Protein AF-A0A4C1Y4I0-F1 (afdb_monomer_lite)

Organism: Eumeta variegata (NCBI:txid151549)

Foldseek 3Di:
DDCLPQDAPVNCVVVVCCVVPPVLVPLVVLLVVLVVQLVVCVVVVVVVVNVVSVVVNVVSVVVNVVSVVVVVVNCVSNCVPVDDD

Secondary structure (DSSP, 8-state):
--------HHHHHHHHHHIIIIIHHHHHHHHHHHHHHHHHHHHTT-HHHHHHHHHHHHHHHHHHHHHHHHHHHHHHHTTTTSS--

Radius of gyration: 18.53 Å; chains: 1; bounding box: 38×26×60 Å

Structure (mmCIF, N/CA/C/O backbone):
data_AF-A0A4C1Y4I0-F1
#
_entry.id   AF-A0A4C1Y4I0-F1
#
loop_
_atom_site.group_PDB
_atom_site.id
_atom_site.type_symbol
_atom_site.label_atom_id
_atom_site.label_alt_id
_atom_site.label_comp_id
_atom_site.label_asym_id
_atom_site.label_entity_id
_atom_site.label_seq_id
_atom_site.pdbx_PDB_ins_code
_atom_site.Cartn_x
_atom_site.Cartn_y
_atom_site.Cartn_z
_atom_site.occupancy
_atom_site.B_iso_or_equiv
_atom_site.auth_seq_id
_atom_site.auth_comp_id
_atom_site.auth_asym_id
_atom_site.auth_atom_id
_atom_site.pdbx_PDB_model_num
ATOM 1 N N . MET A 1 1 ? -6.028 -7.714 39.531 1.00 44.72 1 MET A N 1
ATOM 2 C CA . MET A 1 1 ? -7.151 -8.112 38.662 1.00 44.72 1 MET A CA 1
ATOM 3 C C . MET A 1 1 ? -8.288 -7.191 39.054 1.00 44.72 1 MET A C 1
ATOM 5 O O . MET A 1 1 ? -8.559 -7.136 40.241 1.00 44.72 1 MET A O 1
ATOM 9 N N . GLU A 1 2 ? -8.861 -6.319 38.240 1.00 48.66 2 GLU A N 1
ATOM 10 C CA . GLU A 1 2 ? -8.830 -6.035 36.808 1.00 48.66 2 GLU A CA 1
ATOM 11 C C . GLU A 1 2 ? -9.289 -4.570 36.666 1.00 48.66 2 GLU A C 1
ATOM 13 O O . GLU A 1 2 ? -10.219 -4.169 37.357 1.00 48.66 2 GLU A O 1
ATOM 18 N N . ASP A 1 3 ? -8.657 -3.786 35.794 1.00 43.66 3 ASP A N 1
ATOM 19 C CA . ASP A 1 3 ? -9.311 -2.651 35.125 1.00 43.66 3 ASP A CA 1
ATOM 20 C C . ASP A 1 3 ? -8.586 -2.441 33.789 1.00 43.66 3 ASP A C 1
ATOM 22 O O . ASP A 1 3 ? -7.846 -1.482 33.568 1.00 43.66 3 ASP A O 1
ATOM 26 N N . GLU A 1 4 ? -8.695 -3.447 32.914 1.00 51.41 4 GLU A N 1
ATOM 27 C CA . GLU A 1 4 ? -8.438 -3.264 31.483 1.00 51.41 4 GLU A CA 1
ATOM 28 C C . GLU A 1 4 ? -9.546 -2.338 30.975 1.00 51.41 4 GLU A C 1
ATOM 30 O O . GLU A 1 4 ? -10.617 -2.783 30.565 1.00 51.41 4 GLU A O 1
ATOM 35 N N . GLY A 1 5 ? -9.298 -1.035 31.129 1.00 51.44 5 GLY A N 1
ATOM 36 C CA . GLY A 1 5 ? -10.253 0.034 30.897 1.00 51.44 5 GLY A CA 1
ATOM 37 C C . GLY A 1 5 ? -10.946 -0.112 29.549 1.00 51.44 5 GLY A C 1
ATOM 38 O O . GLY A 1 5 ? -10.359 0.140 28.493 1.00 51.44 5 GLY A O 1
ATOM 39 N N . VAL A 1 6 ? -12.218 -0.502 29.605 1.00 54.62 6 VAL A N 1
ATOM 40 C CA . VAL A 1 6 ? -13.116 -0.535 28.454 1.00 54.62 6 VAL A CA 1
ATOM 41 C C . VAL A 1 6 ? -13.163 0.874 27.872 1.00 54.62 6 VAL A C 1
ATOM 43 O O . VAL A 1 6 ? -13.694 1.805 28.482 1.00 54.62 6 VAL A O 1
ATOM 46 N N . LEU A 1 7 ? -12.581 1.052 26.686 1.00 61.75 7 LEU A N 1
ATOM 47 C CA . LEU A 1 7 ? -12.653 2.324 25.977 1.00 61.75 7 LEU A CA 1
ATOM 48 C C . LEU A 1 7 ? -14.112 2.558 25.582 1.00 61.75 7 LEU A C 1
ATOM 50 O O . LEU A 1 7 ? -14.693 1.784 24.822 1.00 61.75 7 LEU A O 1
ATOM 54 N N . THR A 1 8 ? -14.719 3.624 26.101 1.00 60.75 8 THR A N 1
ATOM 55 C CA . THR A 1 8 ? -16.088 3.997 25.724 1.00 60.75 8 THR A CA 1
ATOM 56 C C . THR A 1 8 ? -16.156 4.297 24.224 1.00 60.75 8 THR A C 1
ATOM 58 O O . THR A 1 8 ? -15.281 4.979 23.703 1.00 60.75 8 THR A O 1
ATOM 61 N N . LEU A 1 9 ? -17.211 3.867 23.527 1.00 60.50 9 LEU A N 1
ATOM 62 C CA . LEU A 1 9 ? -17.389 4.089 22.079 1.00 60.50 9 LEU A CA 1
ATOM 63 C C . LEU A 1 9 ? -17.105 5.535 21.621 1.00 60.50 9 LEU A C 1
ATOM 65 O O . LEU A 1 9 ? -16.475 5.746 20.588 1.00 60.50 9 LEU A O 1
ATOM 69 N N . LYS A 1 10 ? -17.475 6.530 22.436 1.00 58.56 10 LYS A N 1
ATOM 70 C CA . LYS A 1 10 ? -17.253 7.959 22.155 1.00 58.56 10 LYS A CA 1
ATOM 71 C C . LYS A 1 10 ? -15.777 8.371 22.100 1.00 58.56 10 LYS A C 1
ATOM 73 O O . LYS A 1 10 ? -15.445 9.318 21.396 1.00 58.56 10 LYS A O 1
ATOM 78 N N . SER A 1 11 ? -14.877 7.694 22.820 1.00 62.59 11 SER A N 1
ATOM 79 C CA . SER A 1 11 ? -13.433 7.978 22.733 1.00 62.59 11 SER A CA 1
ATOM 80 C C . SER A 1 11 ? -12.781 7.329 21.509 1.00 62.59 11 SER A C 1
ATOM 82 O O . SER A 1 11 ? -11.681 7.712 21.116 1.00 62.59 11 SER A O 1
ATOM 84 N N . VAL A 1 12 ? -13.472 6.367 20.895 1.00 66.31 12 VAL A N 1
ATOM 85 C CA . VAL A 1 12 ? -12.986 5.534 19.792 1.00 66.31 12 VAL A CA 1
ATOM 86 C C . VAL A 1 12 ? -13.477 6.045 18.429 1.00 66.31 12 VAL A C 1
ATOM 88 O O . VAL A 1 12 ? -12.784 5.885 17.424 1.00 66.31 12 VAL A O 1
ATOM 91 N N . GLU A 1 13 ? -14.625 6.727 18.389 1.00 69.81 13 GLU A N 1
ATOM 92 C CA . GLU A 1 13 ? -15.219 7.335 17.185 1.00 69.81 13 GLU A CA 1
ATOM 93 C C . GLU A 1 13 ? -14.253 8.204 16.354 1.00 69.81 13 GLU A C 1
ATOM 95 O O . GLU A 1 13 ? -14.171 7.980 15.145 1.00 69.81 13 GLU A O 1
ATOM 100 N N . PRO 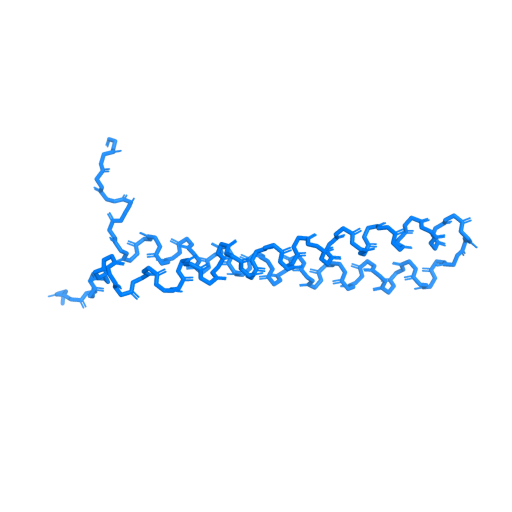A 1 14 ? -13.460 9.133 16.931 1.00 69.94 14 PRO A N 1
ATOM 101 C CA . PRO A 1 14 ? -12.554 9.971 16.140 1.00 69.94 14 PRO A CA 1
ATOM 102 C C . PRO A 1 14 ? -11.426 9.168 15.484 1.00 69.94 14 PRO A C 1
ATOM 104 O O . PRO A 1 14 ? -10.957 9.513 14.398 1.00 69.94 14 PRO A O 1
ATOM 107 N N . ALA A 1 15 ? -10.979 8.095 16.142 1.00 67.19 15 ALA A N 1
ATOM 108 C CA . ALA A 1 15 ? -9.986 7.189 15.584 1.00 67.19 15 ALA A CA 1
ATOM 109 C C . ALA A 1 15 ? -10.598 6.384 14.429 1.00 67.19 15 ALA A C 1
ATOM 111 O O . ALA A 1 15 ? -10.026 6.356 13.343 1.00 67.19 15 ALA A O 1
ATOM 112 N N . LEU A 1 16 ? -11.792 5.810 14.624 1.00 72.25 16 LEU A N 1
ATOM 113 C CA . LEU A 1 16 ? -12.520 5.062 13.591 1.00 72.25 16 LEU A CA 1
ATOM 114 C C . LEU A 1 16 ? -12.842 5.913 12.354 1.00 72.25 16 LEU A C 1
ATOM 116 O O . LEU A 1 16 ? -12.662 5.438 11.233 1.00 72.25 16 LEU A O 1
ATOM 120 N N . ALA A 1 17 ? -13.264 7.165 12.545 1.00 74.12 17 ALA A N 1
ATOM 121 C CA . ALA A 1 17 ? -13.528 8.097 11.450 1.00 74.12 17 ALA A CA 1
ATOM 122 C C . ALA A 1 17 ? -12.263 8.342 10.614 1.00 74.12 17 ALA A C 1
ATOM 124 O O . ALA A 1 17 ? -12.272 8.135 9.405 1.00 74.12 17 ALA A O 1
ATOM 125 N N . ARG A 1 18 ? -11.130 8.643 11.265 1.00 73.00 18 ARG A N 1
ATOM 126 C CA . ARG A 1 18 ? -9.831 8.817 10.588 1.00 73.00 18 ARG A CA 1
ATOM 127 C C . ARG A 1 18 ? -9.380 7.577 9.816 1.00 73.00 18 ARG A C 1
ATOM 129 O O . ARG A 1 18 ? -8.786 7.695 8.744 1.00 73.00 18 ARG A O 1
ATOM 136 N N . PHE A 1 19 ? -9.651 6.385 10.346 1.00 74.69 19 PHE A N 1
ATOM 137 C CA . PHE A 1 19 ? -9.322 5.141 9.654 1.00 74.69 19 PHE A CA 1
ATOM 138 C C . PHE A 1 19 ? -10.154 4.944 8.383 1.00 74.69 19 PHE A C 1
ATOM 140 O O . PHE A 1 19 ? -9.593 4.602 7.339 1.00 74.69 19 PHE A O 1
ATOM 147 N N . ASN A 1 20 ? -11.464 5.175 8.469 1.00 76.50 20 ASN A N 1
ATOM 148 C CA . ASN A 1 20 ? -12.398 4.944 7.369 1.00 76.50 20 ASN A CA 1
ATOM 149 C C . ASN A 1 20 ? -12.329 6.021 6.283 1.00 76.50 20 ASN A C 1
ATOM 151 O O . ASN A 1 20 ? -12.413 5.692 5.101 1.00 76.50 20 ASN A O 1
ATOM 155 N N . GLU A 1 21 ? -12.192 7.287 6.672 1.00 77.19 21 GLU A N 1
ATOM 156 C CA . GLU A 1 21 ? -12.260 8.421 5.747 1.00 77.19 21 GLU A CA 1
ATOM 157 C C . GLU A 1 21 ? -10.931 8.642 5.019 1.00 77.19 21 GLU A C 1
ATOM 159 O O . GLU A 1 21 ? -10.927 8.863 3.807 1.00 77.19 21 GLU A O 1
ATOM 164 N N . ASP A 1 22 ? -9.803 8.482 5.719 1.00 78.56 22 ASP A N 1
ATOM 165 C CA . ASP A 1 22 ? -8.500 8.889 5.190 1.00 78.56 22 ASP A CA 1
ATOM 166 C C . ASP A 1 22 ? -7.524 7.721 5.045 1.00 78.56 22 ASP A C 1
ATOM 168 O O . ASP A 1 22 ? -7.006 7.452 3.955 1.00 78.56 22 ASP A O 1
ATOM 172 N N . ALA A 1 23 ? -7.252 7.001 6.135 1.00 82.38 23 ALA A N 1
ATOM 173 C CA . ALA A 1 23 ? -6.081 6.135 6.185 1.00 82.38 23 ALA A CA 1
ATOM 174 C C . ALA A 1 23 ? -6.227 4.861 5.333 1.00 82.38 23 ALA A C 1
ATOM 176 O O . ALA A 1 23 ? -5.329 4.555 4.543 1.00 82.38 23 ALA A O 1
ATOM 177 N N . VAL A 1 24 ? -7.345 4.129 5.431 1.00 86.75 24 VAL A N 1
ATOM 178 C CA . VAL A 1 24 ? -7.580 2.933 4.596 1.00 86.75 24 VAL A CA 1
ATOM 179 C C . VAL A 1 24 ? -7.689 3.306 3.109 1.00 86.75 24 VAL A C 1
ATOM 181 O O . VAL A 1 24 ? -6.956 2.715 2.303 1.00 86.75 24 VAL A O 1
ATOM 184 N N . PRO A 1 25 ? -8.514 4.297 2.701 1.00 91.19 25 PRO A N 1
ATOM 185 C CA . PRO A 1 25 ? -8.616 4.688 1.294 1.00 91.19 25 PRO A CA 1
ATOM 186 C C . PRO A 1 25 ? -7.283 5.140 0.689 1.00 91.19 25 PRO A C 1
ATOM 188 O O . PRO A 1 25 ? -7.004 4.831 -0.474 1.00 91.19 25 PRO A O 1
ATOM 191 N N . HIS A 1 26 ? -6.439 5.830 1.463 1.00 91.00 26 HIS A N 1
ATOM 192 C CA . HIS A 1 26 ? -5.114 6.257 1.020 1.00 91.00 26 HIS A CA 1
ATOM 193 C C . HIS A 1 26 ? -4.210 5.068 0.660 1.00 91.00 26 HIS A C 1
ATOM 195 O O . HIS A 1 26 ? -3.690 5.007 -0.457 1.00 91.00 26 HIS A O 1
ATOM 201 N N . HIS A 1 27 ? -4.071 4.083 1.552 1.00 92.38 27 HIS A N 1
ATOM 202 C CA . HIS A 1 27 ? -3.220 2.914 1.297 1.00 92.38 27 HIS A CA 1
ATOM 203 C C . HIS A 1 27 ? -3.758 2.053 0.146 1.00 92.38 27 HIS A C 1
ATOM 205 O O . HIS A 1 27 ? -2.986 1.591 -0.693 1.00 92.38 27 HIS A O 1
ATOM 211 N N . VAL A 1 28 ? -5.082 1.888 0.037 1.00 93.56 28 VAL A N 1
ATOM 212 C CA . VAL A 1 28 ? -5.699 1.178 -1.097 1.00 93.56 28 VAL A CA 1
ATOM 213 C C . VAL A 1 28 ? -5.426 1.901 -2.419 1.00 93.56 28 VAL A C 1
ATOM 215 O O . VAL A 1 28 ? -5.128 1.255 -3.426 1.00 93.56 28 VAL A O 1
ATOM 218 N N . ARG A 1 29 ? -5.488 3.238 -2.437 1.00 96.00 29 ARG A N 1
ATOM 219 C CA . ARG A 1 29 ? -5.137 4.036 -3.620 1.00 96.00 29 ARG A CA 1
ATOM 220 C C . ARG A 1 29 ? -3.675 3.829 -4.017 1.00 96.00 29 ARG A C 1
ATOM 222 O O . ARG A 1 29 ? -3.412 3.588 -5.192 1.00 96.00 29 ARG A O 1
ATOM 229 N N . LEU A 1 30 ? -2.748 3.869 -3.060 1.00 96.06 30 LEU A N 1
ATOM 230 C CA . LEU A 1 30 ? -1.327 3.617 -3.318 1.00 96.06 30 LEU A CA 1
ATOM 231 C C . LEU A 1 30 ? -1.085 2.214 -3.887 1.00 96.06 30 LEU A C 1
ATOM 233 O O . LEU A 1 30 ? -0.351 2.070 -4.860 1.00 96.06 30 LEU A O 1
ATOM 237 N N . LEU A 1 31 ? -1.749 1.185 -3.355 1.00 97.00 31 LEU A N 1
ATOM 238 C CA . LEU A 1 31 ? -1.640 -0.179 -3.888 1.00 97.00 31 LEU A CA 1
ATOM 239 C C . LEU A 1 31 ? -2.116 -0.279 -5.343 1.00 97.00 31 LEU A C 1
ATOM 241 O O . LEU A 1 31 ? -1.471 -0.952 -6.147 1.00 97.00 31 LEU A O 1
ATOM 245 N N . LYS A 1 32 ? -3.202 0.417 -5.706 1.00 97.31 32 LYS A N 1
ATOM 246 C CA . LYS A 1 32 ? -3.670 0.484 -7.102 1.00 97.31 32 LYS A CA 1
ATOM 247 C C . LYS A 1 32 ? -2.643 1.152 -8.018 1.00 97.31 32 LYS A C 1
ATOM 249 O O . LYS A 1 32 ? -2.428 0.668 -9.126 1.00 97.31 32 LYS A O 1
ATOM 254 N N . ILE A 1 33 ? -1.998 2.221 -7.549 1.00 97.75 33 ILE A N 1
ATOM 255 C CA . ILE A 1 33 ? -0.941 2.922 -8.293 1.00 97.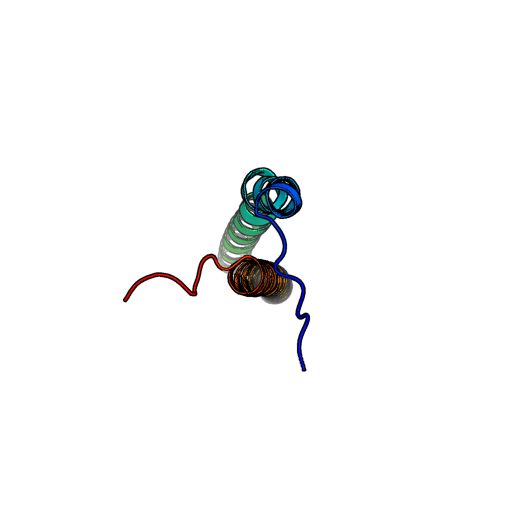75 33 ILE A CA 1
ATOM 256 C C . ILE A 1 33 ? 0.261 1.995 -8.511 1.00 97.75 33 ILE A C 1
ATOM 258 O O . ILE A 1 33 ? 0.676 1.799 -9.649 1.00 97.75 33 ILE A O 1
ATOM 262 N N . HIS A 1 34 ? 0.771 1.356 -7.455 1.00 97.44 34 HIS A N 1
ATOM 263 C CA . HIS A 1 34 ? 1.894 0.422 -7.581 1.00 97.44 34 HIS A CA 1
ATOM 264 C C . HIS A 1 34 ? 1.571 -0.752 -8.512 1.00 97.44 34 HIS A C 1
ATOM 266 O O . HIS A 1 34 ? 2.409 -1.147 -9.317 1.00 97.44 34 HIS A O 1
ATOM 272 N N . HIS A 1 35 ? 0.349 -1.293 -8.453 1.00 97.38 35 HIS A N 1
ATOM 273 C CA . HIS A 1 35 ? -0.093 -2.336 -9.380 1.00 97.38 35 HIS A CA 1
ATOM 274 C C . HIS A 1 35 ? -0.046 -1.869 -10.843 1.00 97.38 35 HIS A C 1
ATOM 276 O O . HIS A 1 35 ? 0.442 -2.600 -11.705 1.00 97.38 35 HIS A O 1
ATOM 282 N N . GLN A 1 36 ? -0.512 -0.648 -11.119 1.00 98.12 36 GLN A N 1
ATOM 283 C CA . GLN A 1 36 ? -0.462 -0.068 -12.459 1.00 98.12 36 GLN A CA 1
ATOM 284 C C . GLN A 1 36 ? 0.985 0.105 -12.945 1.00 98.12 36 GLN A C 1
ATOM 286 O O . GLN A 1 36 ? 1.312 -0.351 -14.037 1.00 98.12 36 GLN A O 1
ATOM 291 N N . HIS A 1 37 ? 1.876 0.658 -12.118 1.00 97.69 37 HIS A N 1
ATOM 292 C CA . HIS A 1 37 ? 3.287 0.827 -12.481 1.00 97.69 37 HIS A CA 1
ATOM 293 C C . HIS A 1 37 ? 4.008 -0.507 -12.709 1.00 97.69 37 HIS A C 1
ATOM 295 O O . HIS A 1 37 ? 4.796 -0.631 -13.643 1.00 97.69 37 HIS A O 1
ATOM 301 N N . ILE A 1 38 ? 3.731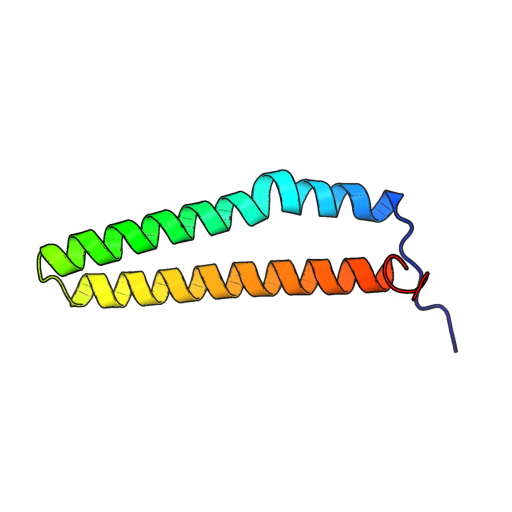 -1.531 -11.891 1.00 97.81 38 ILE A N 1
ATOM 302 C CA . ILE A 1 38 ? 4.287 -2.878 -12.094 1.00 97.81 38 ILE A CA 1
ATOM 303 C C . ILE A 1 38 ? 3.906 -3.396 -13.478 1.00 97.81 38 ILE A C 1
ATOM 305 O O . ILE A 1 38 ? 4.759 -3.949 -14.170 1.00 97.81 38 ILE A O 1
ATOM 309 N N . ARG A 1 39 ? 2.648 -3.211 -13.887 1.00 98.06 39 ARG A N 1
ATOM 310 C CA . ARG A 1 39 ? 2.178 -3.623 -15.208 1.00 98.06 39 ARG A CA 1
ATOM 311 C C . ARG A 1 39 ? 2.898 -2.857 -16.317 1.00 98.06 39 ARG A C 1
ATOM 313 O O . ARG A 1 39 ? 3.482 -3.493 -17.187 1.00 98.06 39 ARG A O 1
ATOM 320 N N . GLU A 1 40 ? 2.922 -1.530 -16.244 1.00 98.00 40 GLU A N 1
ATOM 321 C CA . GLU A 1 40 ? 3.561 -0.670 -17.250 1.00 98.00 40 GLU A CA 1
ATOM 322 C C . GLU A 1 40 ? 5.061 -0.969 -17.405 1.00 98.00 40 GLU A C 1
ATOM 324 O O . GLU A 1 40 ? 5.560 -1.114 -18.519 1.00 98.00 40 GLU A O 1
ATOM 329 N N . PHE A 1 41 ? 5.790 -1.136 -16.298 1.00 97.88 41 PHE A N 1
ATOM 330 C CA . PHE A 1 41 ? 7.216 -1.471 -16.344 1.00 97.88 41 PHE A CA 1
ATOM 331 C C . PHE A 1 41 ? 7.477 -2.906 -16.805 1.00 97.88 41 PHE A C 1
ATOM 333 O O . PHE A 1 41 ? 8.489 -3.151 -17.459 1.00 97.88 41 PHE A O 1
ATOM 340 N N . SER A 1 42 ? 6.569 -3.843 -16.514 1.00 96.88 42 SER A N 1
ATOM 341 C CA . SER A 1 42 ? 6.664 -5.213 -17.036 1.00 96.88 42 SER A CA 1
ATOM 342 C C . SER A 1 42 ? 6.463 -5.239 -18.551 1.00 96.88 42 SER A C 1
ATOM 344 O O . SER A 1 42 ? 7.219 -5.906 -19.251 1.00 96.88 42 SER A O 1
ATOM 346 N N . GLU A 1 43 ? 5.487 -4.482 -19.063 1.00 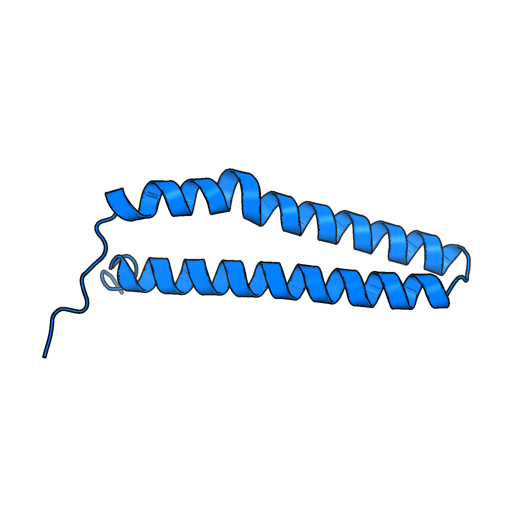97.81 43 GLU A N 1
ATOM 347 C CA . GLU A 1 43 ? 5.234 -4.331 -20.503 1.00 97.81 43 GLU A CA 1
ATOM 348 C C . GLU A 1 43 ? 6.419 -3.651 -21.217 1.00 97.81 43 GLU A C 1
ATOM 350 O O . GLU A 1 43 ? 6.764 -4.029 -22.335 1.00 97.81 43 GLU A O 1
ATOM 355 N N . ALA A 1 44 ? 7.103 -2.715 -20.550 1.00 97.19 44 ALA A N 1
ATOM 356 C CA . ALA A 1 44 ? 8.322 -2.073 -21.051 1.00 97.19 44 ALA A CA 1
ATOM 357 C C . ALA A 1 44 ? 9.604 -2.925 -20.900 1.00 97.19 44 ALA A C 1
ATOM 359 O O . ALA A 1 44 ? 10.665 -2.518 -21.374 1.00 97.19 44 ALA A O 1
ATOM 360 N N . GLY A 1 45 ? 9.541 -4.081 -20.227 1.00 97.69 45 GLY A N 1
ATOM 361 C CA . GLY A 1 45 ? 10.700 -4.939 -19.953 1.00 97.69 45 GLY A CA 1
ATOM 362 C C . GLY A 1 45 ? 11.689 -4.390 -18.912 1.00 97.69 45 GLY A C 1
ATOM 363 O O . GLY A 1 45 ? 12.788 -4.932 -18.770 1.00 97.69 45 GLY A O 1
ATOM 364 N N . ASP A 1 46 ? 11.328 -3.342 -18.162 1.00 97.50 46 ASP A N 1
ATOM 365 C CA . ASP A 1 46 ? 12.173 -2.751 -17.114 1.00 97.50 46 ASP A CA 1
ATOM 366 C C . ASP A 1 46 ? 12.002 -3.499 -15.781 1.00 97.50 46 ASP A C 1
ATOM 368 O O . ASP A 1 46 ? 11.349 -3.055 -14.830 1.00 97.50 46 ASP A O 1
ATOM 372 N N . TRP A 1 47 ? 12.628 -4.673 -15.703 1.00 96.31 47 TRP A N 1
ATOM 373 C CA . TRP A 1 47 ? 12.555 -5.551 -14.533 1.00 96.31 47 TRP A CA 1
ATOM 374 C C . TRP A 1 47 ? 13.165 -4.948 -13.261 1.00 96.31 47 TRP A C 1
ATOM 376 O O . TRP A 1 47 ? 12.782 -5.329 -12.151 1.00 96.31 47 TRP A O 1
ATOM 386 N N . SER A 1 48 ? 14.096 -3.999 -13.402 1.00 97.19 48 SER A N 1
ATOM 387 C CA . SER A 1 48 ? 14.688 -3.293 -12.263 1.00 97.19 48 SER A CA 1
ATOM 388 C C . SER A 1 48 ? 13.627 -2.447 -11.558 1.00 97.19 48 SER A C 1
ATOM 390 O O . SER A 1 48 ? 13.422 -2.576 -10.345 1.00 97.19 48 SER A O 1
ATOM 392 N N . ARG A 1 49 ? 12.868 -1.659 -12.332 1.00 96.62 49 ARG A N 1
ATOM 393 C CA . ARG A 1 49 ? 11.754 -0.863 -11.803 1.00 96.62 49 ARG A CA 1
ATOM 394 C C . ARG A 1 49 ? 10.605 -1.723 -11.299 1.00 96.62 49 ARG A C 1
ATOM 396 O O . ARG A 1 49 ? 10.066 -1.421 -10.239 1.00 96.62 49 ARG A O 1
ATOM 403 N N . VAL A 1 50 ? 10.285 -2.832 -11.972 1.00 97.69 50 VAL A N 1
ATOM 404 C CA . VAL A 1 50 ? 9.281 -3.793 -11.475 1.00 97.69 50 VAL A CA 1
ATOM 405 C C . VAL A 1 50 ? 9.629 -4.270 -10.062 1.00 97.69 50 VAL A C 1
ATOM 407 O O . VAL A 1 50 ? 8.778 -4.247 -9.173 1.00 97.69 50 VAL A O 1
ATOM 410 N N . LYS A 1 51 ? 10.884 -4.661 -9.814 1.00 97.81 51 LYS A N 1
ATOM 411 C CA . LYS A 1 51 ? 11.320 -5.139 -8.492 1.00 97.81 51 LYS A CA 1
ATOM 412 C C . LYS A 1 51 ? 11.261 -4.042 -7.422 1.00 97.81 51 LYS A C 1
ATOM 414 O O . LYS A 1 51 ? 10.895 -4.320 -6.273 1.00 97.81 51 LYS A O 1
ATOM 419 N N . ALA A 1 52 ? 11.598 -2.806 -7.787 1.00 97.50 52 ALA A N 1
ATOM 420 C CA . ALA A 1 52 ? 11.468 -1.653 -6.901 1.00 97.50 52 ALA A CA 1
ATOM 421 C C . ALA A 1 52 ? 9.995 -1.398 -6.531 1.00 97.50 52 ALA A C 1
ATOM 423 O O . ALA A 1 52 ? 9.659 -1.343 -5.347 1.00 97.50 52 ALA A O 1
ATOM 424 N N . GLU A 1 53 ? 9.098 -1.360 -7.518 1.00 97.06 53 GLU A N 1
ATOM 425 C CA . GLU A 1 53 ? 7.664 -1.151 -7.293 1.00 97.06 53 GLU A CA 1
ATOM 426 C C . GLU A 1 53 ? 7.016 -2.283 -6.491 1.00 97.06 53 GLU A C 1
ATOM 428 O O . GLU A 1 53 ? 6.221 -2.025 -5.592 1.00 97.06 53 GLU A O 1
ATOM 433 N N . GLN A 1 54 ? 7.405 -3.540 -6.718 1.00 97.44 54 GLN A N 1
ATOM 434 C CA . GLN A 1 54 ? 6.952 -4.666 -5.893 1.00 97.44 54 GLN A CA 1
ATOM 435 C C . GLN A 1 54 ? 7.378 -4.523 -4.427 1.00 97.44 54 GLN A C 1
ATOM 437 O O . GLN A 1 54 ? 6.619 -4.868 -3.519 1.00 97.44 54 GLN A O 1
ATOM 442 N N . THR A 1 55 ? 8.586 -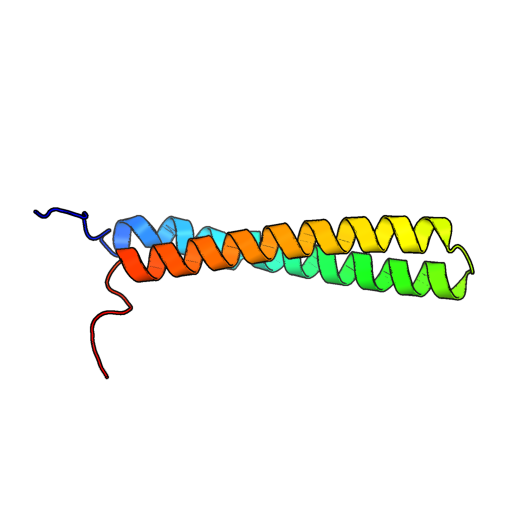4.013 -4.177 1.00 98.06 55 THR A N 1
ATOM 443 C CA . THR A 1 55 ? 9.071 -3.750 -2.816 1.00 98.06 55 THR A CA 1
ATOM 444 C C . THR A 1 55 ? 8.259 -2.633 -2.158 1.00 98.06 55 THR A C 1
ATOM 446 O O . THR A 1 55 ? 7.851 -2.772 -1.002 1.00 98.06 55 THR A O 1
ATOM 449 N N . ASN A 1 56 ? 7.955 -1.567 -2.902 1.00 96.31 56 ASN A N 1
ATOM 450 C CA . ASN A 1 56 ? 7.105 -0.473 -2.431 1.00 96.31 56 ASN A CA 1
ATOM 451 C C . ASN A 1 56 ? 5.678 -0.961 -2.131 1.00 96.31 56 ASN A C 1
ATOM 453 O O . ASN A 1 56 ? 5.172 -0.733 -1.032 1.00 96.31 56 ASN A O 1
ATOM 457 N N . ALA A 1 57 ? 5.070 -1.732 -3.036 1.00 96.88 57 ALA A N 1
ATOM 458 C CA . ALA A 1 57 ? 3.745 -2.320 -2.848 1.00 96.88 57 ALA A CA 1
ATOM 459 C C . ALA A 1 57 ? 3.673 -3.206 -1.593 1.00 96.88 57 ALA A C 1
ATOM 461 O O . ALA A 1 57 ? 2.732 -3.095 -0.808 1.00 96.88 57 ALA A O 1
ATOM 462 N N . ARG A 1 58 ? 4.691 -4.049 -1.354 1.00 97.94 58 ARG A N 1
ATOM 463 C CA . ARG A 1 58 ? 4.788 -4.871 -0.134 1.00 97.94 58 ARG A CA 1
ATOM 464 C C . ARG A 1 58 ? 4.841 -4.019 1.131 1.00 97.94 58 ARG A C 1
ATOM 466 O O . ARG A 1 58 ? 4.214 -4.377 2.124 1.00 97.94 58 ARG A O 1
ATOM 473 N N . ARG A 1 59 ? 5.560 -2.892 1.098 1.00 97.06 59 ARG A N 1
ATOM 474 C CA . ARG A 1 59 ? 5.631 -1.958 2.228 1.00 97.06 59 ARG A CA 1
ATOM 475 C C . ARG A 1 59 ? 4.261 -1.352 2.534 1.00 97.06 59 ARG A C 1
ATOM 477 O O . ARG A 1 59 ? 3.834 -1.407 3.683 1.00 97.06 59 ARG A O 1
ATOM 484 N N . VAL A 1 60 ? 3.562 -0.849 1.516 1.00 96.44 60 VAL A N 1
ATOM 485 C CA . VAL A 1 60 ? 2.214 -0.271 1.668 1.00 96.44 60 VAL A CA 1
ATOM 486 C C . VAL A 1 60 ? 1.214 -1.319 2.164 1.00 96.44 60 VAL A C 1
ATOM 488 O O . VAL A 1 60 ? 0.414 -1.036 3.052 1.00 96.44 60 VAL A O 1
ATOM 491 N N . ALA A 1 61 ? 1.288 -2.553 1.659 1.00 94.88 61 ALA A N 1
ATOM 492 C CA . ALA A 1 61 ? 0.448 -3.650 2.136 1.00 94.88 61 ALA A CA 1
ATOM 493 C C . ALA A 1 61 ? 0.714 -3.984 3.615 1.00 94.88 61 ALA A C 1
ATOM 495 O O . ALA A 1 61 ? -0.224 -4.236 4.368 1.00 94.88 61 ALA A O 1
ATOM 496 N N . GLY A 1 62 ? 1.979 -3.945 4.049 1.00 95.75 62 GLY A N 1
ATOM 497 C CA . GLY A 1 62 ? 2.351 -4.113 5.455 1.00 95.75 62 GLY A CA 1
ATOM 498 C C . GLY A 1 62 ? 1.791 -3.009 6.355 1.00 95.75 62 GLY A C 1
ATOM 499 O O . GLY A 1 62 ? 1.259 -3.308 7.420 1.00 95.75 62 GLY A O 1
ATOM 500 N N . GLN A 1 63 ? 1.844 -1.752 5.905 1.00 93.06 63 GLN A N 1
ATOM 501 C CA . GLN A 1 63 ? 1.250 -0.614 6.619 1.00 93.06 63 GLN A CA 1
ATOM 502 C C . GLN A 1 63 ? -0.272 -0.752 6.738 1.00 93.06 63 GLN A C 1
ATOM 504 O O . GLN A 1 63 ? -0.820 -0.573 7.823 1.00 93.06 63 GLN A O 1
ATOM 509 N N . LEU A 1 64 ? -0.948 -1.140 5.651 1.00 92.94 64 LEU A N 1
ATOM 510 C CA . LEU A 1 64 ? -2.387 -1.394 5.669 1.00 92.94 64 LEU A CA 1
ATOM 511 C C . LEU A 1 64 ? -2.747 -2.535 6.627 1.00 92.94 64 LEU A C 1
ATOM 513 O O . LEU A 1 64 ? -3.725 -2.429 7.358 1.00 92.94 64 LEU A O 1
ATOM 517 N N . ARG A 1 65 ? -1.958 -3.614 6.658 1.00 93.38 65 ARG A N 1
ATOM 518 C CA . ARG A 1 65 ? -2.191 -4.725 7.585 1.00 93.38 65 ARG A CA 1
ATOM 519 C C . ARG A 1 65 ? -2.053 -4.292 9.043 1.00 93.38 65 ARG A C 1
ATOM 521 O O . ARG A 1 65 ? -2.958 -4.566 9.817 1.00 93.38 65 ARG A O 1
ATOM 528 N N . ALA A 1 66 ? -0.980 -3.579 9.387 1.00 89.38 66 ALA A N 1
ATOM 529 C CA . ALA A 1 66 ? -0.792 -3.051 10.739 1.00 89.38 66 ALA A CA 1
ATOM 530 C C . ALA A 1 66 ? -1.973 -2.164 11.165 1.00 89.38 66 ALA A C 1
ATOM 532 O O . ALA A 1 66 ? -2.503 -2.309 12.260 1.00 89.38 66 ALA A O 1
ATOM 533 N N . LEU A 1 67 ? -2.455 -1.319 10.253 1.00 87.88 67 LEU A N 1
ATOM 534 C CA . LEU A 1 67 ? -3.608 -0.459 10.490 1.00 87.88 67 LEU A CA 1
ATOM 535 C C . LEU A 1 67 ? -4.908 -1.245 10.744 1.00 87.88 67 LEU A C 1
ATOM 537 O O . LEU A 1 67 ? -5.711 -0.870 11.598 1.00 87.88 67 LEU A O 1
ATOM 541 N N . LEU A 1 68 ? -5.124 -2.344 10.019 1.00 88.06 68 LEU A N 1
ATOM 542 C CA . LEU A 1 68 ? -6.265 -3.236 10.245 1.00 88.06 68 LEU A CA 1
ATOM 543 C C . LEU A 1 68 ? -6.137 -4.015 11.564 1.00 88.06 68 LEU A C 1
ATOM 545 O O . LEU A 1 68 ? -7.143 -4.222 12.244 1.00 88.06 68 LEU A O 1
ATOM 549 N N . ASP A 1 69 ? -4.923 -4.411 11.944 1.00 88.56 69 ASP A N 1
ATOM 550 C CA . ASP A 1 69 ? -4.651 -5.075 13.221 1.00 88.56 69 ASP A CA 1
ATOM 551 C C . ASP A 1 69 ? -4.893 -4.118 14.406 1.00 88.56 69 ASP A C 1
ATOM 553 O O . ASP A 1 69 ? -5.472 -4.520 15.419 1.00 88.56 69 ASP A O 1
ATOM 557 N N . ASP A 1 70 ? -4.534 -2.838 14.271 1.00 86.00 70 ASP A N 1
ATOM 558 C CA . ASP A 1 70 ? -4.830 -1.796 15.262 1.00 86.00 70 ASP A CA 1
ATOM 559 C C . ASP A 1 70 ? -6.342 -1.583 15.421 1.00 86.00 70 ASP A C 1
ATOM 561 O O . ASP A 1 70 ? -6.855 -1.523 16.541 1.00 86.00 70 ASP A O 1
ATOM 565 N N . LEU A 1 71 ? -7.087 -1.543 14.310 1.00 84.69 71 LEU A N 1
ATOM 566 C CA . LEU A 1 71 ? -8.552 -1.491 14.322 1.00 84.69 71 LEU A CA 1
ATOM 567 C C . LEU A 1 71 ? -9.175 -2.717 15.004 1.00 84.69 71 LEU A C 1
ATOM 569 O O . LEU A 1 71 ? -10.138 -2.583 15.762 1.00 84.69 71 LEU A O 1
ATOM 573 N N . ALA A 1 72 ? -8.636 -3.912 14.756 1.00 84.62 72 ALA A N 1
ATOM 574 C CA . ALA A 1 72 ? -9.116 -5.141 15.377 1.00 84.62 72 ALA A CA 1
ATOM 575 C C . ALA A 1 72 ? -8.904 -5.129 16.900 1.00 84.62 72 ALA A C 1
ATOM 577 O O . ALA A 1 72 ? -9.822 -5.470 17.651 1.00 84.62 72 ALA A O 1
ATOM 578 N N . GLN A 1 73 ? -7.737 -4.670 17.361 1.00 85.06 73 GLN A N 1
ATOM 579 C CA . GLN A 1 73 ? -7.449 -4.485 18.787 1.00 85.06 73 GLN A CA 1
ATOM 580 C C . GLN A 1 73 ? -8.362 -3.427 19.415 1.00 85.06 73 GLN A C 1
ATOM 582 O O . GLN A 1 73 ? -8.901 -3.627 20.504 1.00 85.06 73 GLN A O 1
ATOM 587 N N . LEU A 1 74 ? -8.585 -2.315 18.713 1.00 81.44 74 LEU A N 1
ATOM 588 C CA . LEU A 1 74 ? -9.476 -1.248 19.155 1.00 81.44 74 LEU A CA 1
ATOM 589 C C . LEU A 1 74 ? -10.920 -1.749 19.313 1.00 81.44 74 LEU A C 1
ATOM 591 O O . LEU A 1 74 ? -11.579 -1.431 20.304 1.00 81.44 74 LEU A O 1
ATOM 595 N N . ARG A 1 75 ? -11.392 -2.597 18.389 1.00 78.94 75 ARG A N 1
ATOM 596 C CA . ARG A 1 75 ? -12.696 -3.275 18.473 1.00 78.94 75 ARG A CA 1
ATOM 597 C C . ARG A 1 75 ? -12.789 -4.216 19.677 1.00 78.94 75 ARG A C 1
ATOM 599 O O . ARG A 1 75 ? -13.829 -4.273 20.325 1.00 78.94 75 ARG A O 1
ATOM 606 N N . GLN A 1 76 ? -11.717 -4.943 19.989 1.00 79.88 76 GLN A N 1
ATOM 607 C CA . GLN A 1 76 ? -11.679 -5.841 21.145 1.00 79.88 76 GLN A CA 1
ATOM 60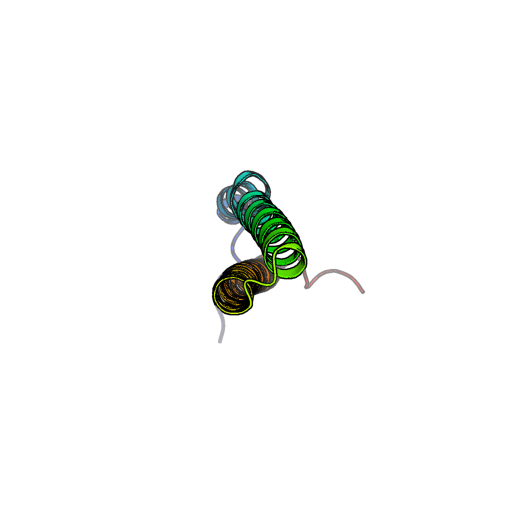8 C C . GLN A 1 76 ? -11.762 -5.062 22.468 1.00 79.88 76 GLN A C 1
ATOM 610 O O . GLN A 1 76 ? -12.555 -5.413 23.338 1.00 79.88 76 GLN A O 1
ATOM 615 N N . ARG A 1 77 ? -11.011 -3.960 22.588 1.00 75.75 77 ARG A N 1
ATOM 616 C CA . ARG A 1 77 ? -10.963 -3.107 23.794 1.00 75.75 77 ARG A CA 1
ATOM 617 C C . ARG A 1 77 ? -12.232 -2.290 24.040 1.00 75.75 77 ARG A C 1
ATOM 619 O O . ARG A 1 77 ? -12.502 -1.898 25.169 1.00 75.75 77 ARG A O 1
ATOM 626 N N . SER A 1 78 ? -13.005 -2.016 22.992 1.00 68.19 78 SER A N 1
ATOM 627 C CA . SER A 1 78 ? -14.267 -1.266 23.080 1.00 68.19 78 SER A CA 1
ATOM 628 C C . SER A 1 78 ? -15.484 -2.147 23.394 1.00 68.19 78 SER A C 1
ATOM 630 O O . SER A 1 78 ? -16.612 -1.661 23.389 1.00 68.19 78 SER A O 1
ATOM 632 N N . GLY A 1 79 ? -15.289 -3.445 23.664 1.00 63.69 79 GLY A N 1
ATOM 633 C CA . GLY A 1 79 ? -16.375 -4.367 24.024 1.00 63.69 79 GLY A CA 1
ATOM 634 C C . GLY A 1 79 ? -17.294 -4.761 22.861 1.00 63.69 79 GLY A C 1
ATOM 635 O O . GLY A 1 79 ? -18.206 -5.563 23.048 1.00 63.69 79 GLY A O 1
ATOM 636 N N . LEU A 1 80 ? -17.018 -4.289 21.639 1.00 56.81 80 LEU A N 1
ATOM 637 C CA . LEU A 1 80 ? -17.775 -4.600 20.417 1.00 56.81 80 LEU A CA 1
ATOM 638 C C . LEU A 1 80 ? -17.645 -6.068 19.955 1.00 56.81 80 LEU A C 1
ATOM 640 O O . LEU A 1 80 ? -18.184 -6.430 18.913 1.00 56.81 80 LEU A O 1
ATOM 644 N N . GLY A 1 81 ? -16.922 -6.907 20.704 1.00 51.47 81 GLY A N 1
ATOM 645 C CA . GLY A 1 81 ? -16.761 -8.341 20.446 1.00 51.47 81 GLY A CA 1
ATOM 646 C C . GLY A 1 81 ? -17.229 -9.275 21.569 1.00 51.47 81 GLY A C 1
ATOM 647 O O . GLY A 1 81 ? -17.015 -10.473 21.437 1.00 51.47 81 GLY A O 1
ATOM 648 N N . SER A 1 82 ? -17.825 -8.768 22.660 1.00 50.84 82 SER A N 1
ATOM 649 C CA . SER A 1 82 ? -18.209 -9.595 23.829 1.00 50.84 82 SER A CA 1
ATOM 650 C C . SER A 1 82 ? -19.718 -9.866 23.958 1.00 50.84 82 SER A C 1
ATOM 652 O O . SER A 1 82 ? -20.138 -10.657 24.797 1.00 50.84 82 SER A O 1
ATOM 654 N N . CYS A 1 83 ? -20.559 -9.258 23.119 1.00 46.38 83 CYS A N 1
ATOM 655 C CA . CYS A 1 83 ? -21.997 -9.522 23.127 1.00 46.38 83 CYS A CA 1
ATOM 656 C C . CYS A 1 83 ? -22.424 -10.233 21.837 1.00 46.38 83 CYS A C 1
ATOM 658 O O . CYS A 1 83 ? -22.393 -9.636 20.764 1.00 46.38 83 CYS A O 1
ATOM 660 N N . CYS A 1 84 ? -22.885 -11.477 22.012 1.00 41.09 84 CYS A N 1
ATOM 661 C CA . CYS A 1 84 ? -23.676 -12.301 21.088 1.00 41.09 84 CYS A CA 1
ATOM 662 C C . CYS A 1 84 ? -22.909 -13.143 20.047 1.00 41.09 84 CYS A C 1
ATOM 664 O O . CYS A 1 84 ? -22.768 -12.751 18.890 1.00 41.09 84 CYS A O 1
ATOM 666 N N . PHE A 1 85 ? -22.553 -14.370 20.446 1.00 39.75 85 PHE A N 1
ATOM 667 C CA . PHE A 1 85 ? -23.088 -15.594 19.829 1.00 39.75 85 PHE A CA 1
ATOM 668 C C . PHE A 1 85 ? -23.264 -16.677 20.897 1.00 39.75 85 PHE A C 1
ATOM 670 O O . PHE A 1 85 ? -22.426 -16.704 21.827 1.00 39.75 85 PHE A O 1
#

Sequence (85 aa):
MEDEGVLTLKSVEPALARFNEDAVPHHVRLLKIHHQHIREFSEAGDWSRVKAEQTNARRVAGQLRALLDDLAQLRQRSGLGSCCF

InterPro domains:
  IPR059001 STX17-like, N-terminal domain [PF26585] (10-77)

pLDDT: mean 81.74, std 17.71, range [39.75, 98.12]